Protein AF-A0A9Q3DQS6-F1 (afdb_monomer_lite)

Structure (mmCIF, N/CA/C/O backbone):
data_AF-A0A9Q3DQS6-F1
#
_entry.id   AF-A0A9Q3DQS6-F1
#
loop_
_atom_site.group_PDB
_atom_site.id
_atom_site.type_symbol
_atom_site.label_atom_id
_atom_site.label_alt_id
_atom_site.label_comp_id
_atom_site.label_asym_id
_atom_site.label_entity_id
_atom_site.label_seq_id
_atom_site.pdbx_PDB_ins_code
_atom_site.Cartn_x
_atom_site.Cartn_y
_atom_site.Cartn_z
_atom_site.occupancy
_atom_site.B_iso_or_equiv
_atom_site.auth_seq_id
_atom_site.auth_comp_id
_atom_site.auth_asym_id
_atom_site.auth_atom_id
_atom_site.pdbx_PDB_model_num
ATOM 1 N N . MET A 1 1 ? 1.785 2.482 17.171 1.00 60.75 1 MET A N 1
ATOM 2 C CA . MET A 1 1 ? 0.347 2.178 16.956 1.00 60.75 1 MET A CA 1
ATOM 3 C C . MET A 1 1 ? -0.488 3.385 16.530 1.00 60.75 1 MET A C 1
ATOM 5 O O . MET A 1 1 ? -1.227 3.236 15.568 1.00 60.75 1 MET A O 1
ATOM 9 N N . LYS A 1 2 ? -0.386 4.558 17.184 1.00 78.69 2 LYS A N 1
ATOM 10 C CA . LYS A 1 2 ? -1.157 5.762 16.794 1.00 78.69 2 LYS A CA 1
ATOM 11 C C . LYS A 1 2 ? -0.926 6.180 15.330 1.00 78.69 2 LYS A C 1
ATOM 13 O O . LYS A 1 2 ? -1.889 6.351 14.598 1.00 78.69 2 LYS A O 1
ATOM 18 N N . GLU A 1 3 ? 0.332 6.203 14.893 1.00 83.88 3 GLU A N 1
ATOM 19 C CA . GLU A 1 3 ? 0.706 6.545 13.509 1.00 83.88 3 GLU A CA 1
ATOM 20 C C . GLU A 1 3 ? 0.158 5.576 12.452 1.00 83.88 3 GLU A C 1
ATOM 22 O O . GLU A 1 3 ? -0.240 6.005 11.378 1.00 83.88 3 GLU A O 1
ATOM 27 N N . ILE A 1 4 ? 0.091 4.272 12.743 1.00 86.81 4 ILE A N 1
ATOM 28 C CA . ILE A 1 4 ? -0.476 3.290 11.799 1.00 86.81 4 ILE A CA 1
ATOM 29 C C . ILE A 1 4 ? -1.956 3.582 11.574 1.00 86.81 4 ILE A C 1
ATOM 31 O O . ILE A 1 4 ? -2.402 3.658 10.436 1.00 86.81 4 ILE A O 1
ATOM 35 N N . LYS A 1 5 ? -2.709 3.784 12.663 1.00 89.44 5 LYS A N 1
ATOM 36 C CA . LYS A 1 5 ? -4.142 4.083 12.583 1.00 89.44 5 LYS A CA 1
ATOM 37 C C . LYS A 1 5 ? -4.411 5.376 11.820 1.00 89.44 5 LYS A C 1
ATOM 39 O O . LYS A 1 5 ? -5.346 5.411 11.036 1.00 89.44 5 LYS A O 1
ATOM 44 N N . LYS A 1 6 ? -3.574 6.400 12.017 1.00 91.88 6 LYS A N 1
ATOM 45 C CA . LYS A 1 6 ? -3.664 7.662 11.277 1.00 91.88 6 LYS A CA 1
ATOM 46 C C . LYS A 1 6 ? -3.567 7.429 9.765 1.00 91.88 6 LYS A C 1
ATOM 48 O O . LYS A 1 6 ? -4.505 7.766 9.058 1.00 91.88 6 LYS A O 1
ATOM 53 N N . HIS A 1 7 ? -2.499 6.779 9.299 1.00 90.69 7 HIS A N 1
ATOM 54 C CA . HIS A 1 7 ? -2.324 6.505 7.868 1.00 90.69 7 HIS A CA 1
ATOM 55 C C . HIS A 1 7 ? -3.426 5.600 7.300 1.00 90.69 7 HIS A C 1
ATOM 57 O O . HIS A 1 7 ? -3.882 5.822 6.187 1.00 90.69 7 HIS A O 1
ATOM 63 N N . ILE A 1 8 ? -3.878 4.588 8.050 1.00 92.00 8 ILE A N 1
ATOM 64 C CA . ILE A 1 8 ? -4.984 3.721 7.611 1.00 92.00 8 ILE A CA 1
ATOM 65 C C . ILE A 1 8 ? -6.273 4.530 7.441 1.00 92.00 8 ILE A C 1
ATOM 67 O O . ILE A 1 8 ? -6.958 4.358 6.439 1.00 92.00 8 ILE A O 1
ATOM 71 N N . ASN A 1 9 ? -6.592 5.417 8.385 1.00 94.19 9 ASN A N 1
ATOM 72 C CA . ASN A 1 9 ? -7.783 6.258 8.293 1.00 94.19 9 ASN A CA 1
ATOM 73 C C . ASN A 1 9 ? -7.706 7.217 7.101 1.00 94.19 9 ASN A C 1
ATOM 75 O O . ASN A 1 9 ? -8.671 7.305 6.356 1.00 94.19 9 ASN A O 1
ATOM 79 N N . GLU A 1 10 ? -6.557 7.857 6.867 1.00 94.19 10 GLU A N 1
ATOM 80 C CA . GLU A 1 10 ? -6.346 8.711 5.687 1.00 94.19 10 GLU A CA 1
ATOM 81 C C . GLU A 1 10 ? -6.577 7.927 4.381 1.00 94.19 10 GLU A C 1
ATOM 83 O O . GLU A 1 10 ? -7.267 8.398 3.482 1.00 94.19 10 GLU A O 1
ATOM 88 N N . LEU A 1 11 ? -6.062 6.696 4.284 1.00 93.69 11 LEU A N 1
ATOM 89 C CA . LEU A 1 11 ? -6.259 5.845 3.105 1.00 93.69 11 LEU A CA 1
ATOM 90 C C . LEU A 1 11 ? -7.715 5.379 2.929 1.00 93.69 11 LEU A C 1
ATOM 92 O O . LEU A 1 11 ? -8.151 5.207 1.791 1.00 93.69 11 LEU A O 1
ATOM 96 N N . LEU A 1 12 ? -8.447 5.161 4.027 1.00 95.38 12 LEU A N 1
ATOM 97 C CA . LEU A 1 12 ? -9.881 4.847 4.006 1.00 95.38 12 LEU A CA 1
ATOM 98 C C . LEU A 1 12 ? -10.707 6.062 3.562 1.00 95.38 12 LEU A C 1
ATOM 100 O O . LEU A 1 12 ? -11.617 5.918 2.755 1.00 95.38 12 LEU A O 1
ATOM 104 N N . GLU A 1 13 ? -10.382 7.258 4.060 1.00 96.88 13 G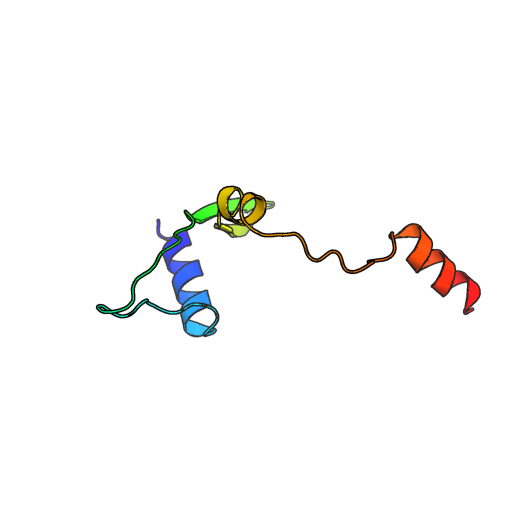LU A N 1
ATOM 105 C CA . GLU A 1 13 ? -11.047 8.515 3.686 1.00 96.88 13 GLU A CA 1
ATOM 106 C C . GLU A 1 13 ? -10.822 8.871 2.211 1.00 96.88 13 GLU A C 1
ATOM 108 O O . GLU A 1 13 ? -11.711 9.416 1.561 1.00 96.88 13 GLU A O 1
ATOM 113 N N . MET A 1 14 ? -9.648 8.534 1.671 1.00 96.19 14 MET A N 1
ATOM 114 C CA . MET A 1 14 ? -9.314 8.710 0.256 1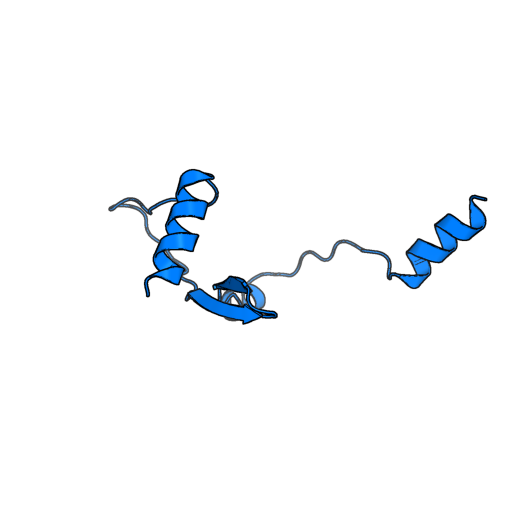.00 96.19 14 MET A CA 1
ATOM 115 C C . MET A 1 14 ? -9.876 7.610 -0.661 1.00 96.19 14 MET A C 1
ATOM 117 O O . MET A 1 14 ? -9.617 7.657 -1.862 1.00 96.19 14 MET A O 1
ATOM 121 N N . ASP A 1 15 ? -10.591 6.619 -0.116 1.00 93.56 15 ASP A N 1
ATOM 122 C CA . ASP A 1 15 ? -11.131 5.461 -0.848 1.00 93.56 15 ASP A CA 1
ATOM 123 C C . ASP A 1 15 ? -10.057 4.657 -1.620 1.00 93.56 15 ASP A C 1
ATOM 125 O O . ASP A 1 15 ? -10.309 4.039 -2.652 1.00 93.56 15 ASP A O 1
ATOM 129 N N . ILE A 1 16 ? -8.812 4.665 -1.121 1.00 94.44 16 ILE A N 1
ATOM 130 C CA . ILE A 1 16 ? -7.695 3.890 -1.693 1.00 94.44 16 ILE A CA 1
ATOM 131 C C . ILE A 1 16 ? -7.737 2.444 -1.188 1.00 94.44 16 ILE A C 1
ATOM 133 O O . ILE A 1 16 ? -7.383 1.510 -1.910 1.00 94.44 16 ILE A O 1
ATOM 137 N N . ILE A 1 17 ? -8.136 2.257 0.073 1.00 93.00 17 ILE A N 1
ATOM 138 C CA . ILE A 1 17 ? -8.298 0.945 0.704 1.00 93.00 17 ILE A CA 1
ATOM 139 C C . ILE A 1 17 ? -9.708 0.812 1.268 1.00 93.00 17 ILE A C 1
ATOM 141 O O . ILE A 1 17 ? -10.349 1.803 1.600 1.00 93.00 17 ILE A O 1
ATOM 145 N N . ARG A 1 18 ? -10.159 -0.429 1.453 1.00 93.50 18 ARG A N 1
ATOM 146 C CA . ARG A 1 18 ? -11.451 -0.734 2.072 1.00 93.50 18 ARG A CA 1
ATOM 147 C C . ARG A 1 18 ? -11.320 -1.820 3.124 1.00 93.50 18 ARG A C 1
ATOM 149 O O . ARG A 1 18 ? -10.423 -2.661 3.063 1.00 93.50 18 ARG A O 1
ATOM 156 N N . ASN A 1 19 ? -12.276 -1.841 4.044 1.00 90.44 19 ASN A N 1
ATOM 157 C CA . ASN A 1 19 ? -12.472 -2.998 4.904 1.00 90.44 19 ASN A CA 1
ATOM 158 C C . ASN A 1 19 ? -13.042 -4.166 4.087 1.00 90.44 19 ASN A C 1
ATOM 160 O O . ASN A 1 19 ? -13.862 -3.982 3.183 1.00 90.44 19 ASN A O 1
ATOM 164 N N . ILE A 1 20 ? -12.587 -5.369 4.414 1.00 89.75 20 ILE A N 1
ATOM 165 C CA . ILE A 1 20 ? -13.026 -6.608 3.772 1.00 89.75 20 ILE A CA 1
ATOM 166 C C . ILE A 1 20 ? -14.321 -7.076 4.447 1.00 89.75 20 ILE A C 1
ATOM 168 O O . ILE A 1 20 ? -14.432 -7.030 5.674 1.00 89.75 20 ILE A O 1
ATOM 172 N N . GLY A 1 21 ? -15.319 -7.480 3.655 1.00 87.25 21 GLY A N 1
ATOM 173 C CA . GLY A 1 21 ? -16.597 -7.971 4.170 1.00 87.25 21 GLY A CA 1
ATOM 174 C C . GLY A 1 21 ? -16.481 -9.337 4.856 1.00 87.25 21 GLY A C 1
ATOM 175 O O . GLY A 1 21 ? -15.620 -10.141 4.519 1.00 87.25 21 GLY A O 1
ATOM 176 N N . HIS A 1 22 ? -17.395 -9.634 5.786 1.00 81.88 22 HIS A N 1
ATOM 177 C CA . HIS A 1 22 ? -17.389 -10.875 6.583 1.00 81.88 22 HIS A CA 1
ATOM 178 C C . HIS A 1 22 ? -17.413 -12.174 5.754 1.00 81.88 22 HIS A C 1
ATOM 180 O O . HIS A 1 22 ? -16.949 -13.201 6.236 1.00 81.88 22 HIS A O 1
ATOM 186 N N . ASN A 1 23 ? -17.937 -12.131 4.526 1.00 86.50 23 ASN A N 1
ATOM 187 C CA . ASN A 1 23 ? -18.061 -13.299 3.646 1.00 86.50 23 ASN A CA 1
ATOM 188 C C . ASN A 1 23 ? -17.040 -13.307 2.497 1.00 86.50 23 ASN A C 1
ATOM 190 O O . ASN A 1 23 ? -17.153 -14.126 1.587 1.00 86.50 23 ASN A O 1
ATOM 194 N N . GLU A 1 24 ? -16.072 -12.391 2.491 1.00 86.88 24 GLU A N 1
ATOM 195 C CA . GLU A 1 24 ? -15.036 -12.363 1.462 1.00 86.88 24 GLU A CA 1
ATOM 196 C C . GLU A 1 24 ? -13.864 -13.262 1.859 1.00 86.88 24 GLU A C 1
ATOM 198 O O . GLU A 1 24 ? -13.273 -13.120 2.930 1.00 86.88 24 GLU A O 1
ATOM 203 N N . ILE A 1 25 ? -13.514 -14.188 0.969 1.00 82.50 25 ILE A N 1
ATOM 204 C CA . ILE A 1 25 ? -12.340 -15.039 1.138 1.00 82.50 25 ILE A CA 1
ATOM 205 C C . ILE A 1 25 ? -11.120 -14.257 0.659 1.00 82.50 25 ILE A C 1
ATOM 207 O O . ILE A 1 25 ? -11.068 -13.800 -0.482 1.00 82.50 25 ILE A O 1
ATOM 211 N N . VAL A 1 26 ? -10.129 -14.121 1.538 1.00 82.38 26 VAL A N 1
ATOM 212 C CA . VAL A 1 26 ? -8.854 -13.472 1.229 1.00 82.38 26 VAL A CA 1
ATOM 213 C C . VAL A 1 26 ? -7.779 -14.540 1.146 1.00 82.38 26 VAL A C 1
ATOM 215 O O . VAL A 1 26 ? -7.379 -15.109 2.158 1.00 82.38 26 VAL A O 1
ATOM 218 N N . GLU A 1 27 ? -7.308 -14.813 -0.065 1.00 79.88 27 GLU A N 1
ATOM 219 C CA . GLU A 1 27 ? -6.275 -15.829 -0.297 1.00 79.88 27 GLU A CA 1
ATOM 220 C C . GLU A 1 27 ? -4.868 -15.326 0.047 1.00 79.88 27 GLU A C 1
ATOM 222 O O . GLU A 1 27 ? -3.984 -16.112 0.383 1.00 79.88 27 GLU A O 1
ATOM 227 N N . ILE A 1 28 ? -4.648 -14.009 -0.027 1.00 82.31 28 ILE A N 1
ATOM 228 C CA . ILE A 1 28 ? -3.330 -13.395 0.138 1.00 82.31 28 ILE A CA 1
ATOM 229 C C . ILE A 1 28 ? -3.423 -12.224 1.110 1.00 82.31 28 ILE A C 1
ATOM 231 O O . ILE A 1 28 ? -4.178 -11.278 0.897 1.00 82.31 28 ILE A O 1
ATOM 235 N N . ILE A 1 29 ? -2.587 -12.261 2.148 1.00 87.12 29 ILE A N 1
ATOM 236 C CA . ILE A 1 29 ? -2.398 -11.161 3.094 1.00 87.12 29 ILE A CA 1
ATOM 237 C C . ILE A 1 29 ? -0.937 -10.717 3.087 1.00 87.12 29 ILE A C 1
ATOM 239 O O . ILE A 1 29 ? -0.021 -11.538 3.096 1.00 87.12 29 ILE A O 1
ATOM 243 N N . THR A 1 30 ? -0.711 -9.407 3.088 1.00 87.12 30 THR A N 1
ATOM 244 C CA . THR A 1 30 ? 0.635 -8.824 3.149 1.00 87.12 30 THR A CA 1
ATOM 245 C C . THR A 1 30 ? 0.780 -8.040 4.446 1.00 87.12 30 THR A C 1
ATOM 247 O O . THR A 1 30 ? -0.026 -7.135 4.686 1.00 87.12 30 THR A O 1
ATOM 250 N N . PRO A 1 31 ? 1.771 -8.351 5.301 1.00 88.38 31 PRO A N 1
ATOM 251 C CA . PRO A 1 31 ? 1.965 -7.603 6.531 1.00 88.38 31 PRO A CA 1
ATOM 252 C C . PRO A 1 31 ? 2.394 -6.168 6.212 1.00 88.38 31 PRO A C 1
ATOM 254 O O . PRO A 1 31 ? 3.085 -5.908 5.226 1.00 88.38 31 PRO A O 1
ATOM 257 N N . VAL A 1 32 ? 1.982 -5.231 7.063 1.00 89.31 32 VAL A N 1
ATOM 258 C CA . VAL A 1 32 ? 2.240 -3.798 6.893 1.00 89.31 32 VAL A CA 1
ATOM 259 C C . VAL A 1 32 ? 3.020 -3.272 8.091 1.00 89.31 32 VAL A C 1
ATOM 261 O O . VAL A 1 32 ? 2.715 -3.596 9.239 1.00 89.31 32 VAL A O 1
ATOM 264 N N . PHE A 1 33 ? 4.020 -2.437 7.829 1.00 87.62 33 PHE A N 1
ATOM 265 C CA . PHE A 1 33 ? 4.869 -1.806 8.833 1.00 87.62 33 PHE A CA 1
ATOM 266 C C . PHE A 1 33 ? 5.039 -0.309 8.546 1.00 87.62 33 PHE A C 1
ATOM 268 O O . PHE A 1 33 ? 4.708 0.182 7.469 1.00 87.62 33 PHE A O 1
ATOM 275 N N . ILE A 1 34 ? 5.534 0.439 9.534 1.00 87.75 34 ILE A N 1
ATOM 276 C CA . ILE A 1 34 ? 5.866 1.861 9.375 1.00 87.75 34 ILE A CA 1
ATOM 277 C C . ILE A 1 34 ? 7.361 1.987 9.153 1.00 87.75 34 ILE A C 1
ATOM 279 O O . ILE A 1 34 ? 8.155 1.453 9.927 1.00 87.75 34 ILE A O 1
ATOM 283 N N . THR A 1 35 ? 7.730 2.749 8.134 1.00 87.00 35 THR A N 1
ATOM 284 C CA . THR A 1 35 ? 9.087 3.264 7.970 1.00 87.00 35 THR A CA 1
ATOM 285 C C . THR A 1 35 ? 9.092 4.744 8.325 1.00 87.00 35 THR A C 1
ATOM 287 O O . THR A 1 35 ? 8.098 5.440 8.130 1.00 87.00 35 THR A O 1
ATOM 290 N N . CYS A 1 36 ? 10.192 5.236 8.883 1.00 84.75 36 CYS A N 1
ATOM 291 C CA . CYS A 1 36 ? 10.378 6.660 9.126 1.00 84.75 36 CYS A CA 1
ATOM 292 C C . CYS A 1 36 ? 11.638 7.095 8.390 1.00 84.75 36 CYS A C 1
ATOM 294 O O . CYS A 1 36 ? 12.716 6.575 8.667 1.00 84.75 36 CYS A O 1
ATOM 296 N N . ASN A 1 37 ? 11.496 8.023 7.449 1.00 84.94 37 ASN A N 1
ATOM 297 C CA . ASN A 1 37 ? 12.605 8.578 6.685 1.00 84.94 37 ASN A CA 1
ATOM 298 C C . ASN A 1 37 ? 12.499 10.103 6.709 1.00 84.94 37 ASN A C 1
ATOM 300 O O . ASN A 1 37 ? 11.428 10.653 6.462 1.00 84.94 37 ASN A O 1
ATOM 304 N N . TYR A 1 38 ? 13.605 10.787 7.014 1.00 83.06 38 TYR A N 1
ATOM 305 C CA . TYR A 1 38 ? 13.681 12.257 7.032 1.00 83.06 38 TYR A CA 1
ATOM 306 C C . TYR A 1 38 ? 12.589 12.938 7.883 1.00 83.06 38 TYR A C 1
ATOM 308 O O . TYR A 1 38 ? 12.048 13.974 7.511 1.00 83.06 38 TYR A O 1
ATOM 316 N N . GLY A 1 39 ? 12.232 12.333 9.022 1.00 82.00 39 GLY A N 1
ATOM 317 C CA . GLY A 1 39 ? 11.202 12.856 9.928 1.00 82.00 39 GLY A CA 1
ATOM 318 C C . GLY A 1 39 ? 9.758 12.609 9.478 1.00 82.00 39 GLY A C 1
ATOM 319 O O . GLY A 1 39 ? 8.836 13.010 10.184 1.00 82.00 39 GLY A O 1
ATOM 320 N N . LYS A 1 40 ? 9.543 11.928 8.346 1.00 83.94 40 LYS A N 1
ATOM 321 C CA . LYS A 1 40 ? 8.219 11.538 7.858 1.00 83.94 40 LYS A CA 1
ATOM 322 C C . LYS A 1 40 ? 8.001 10.037 8.039 1.00 83.94 40 LYS A C 1
ATOM 324 O O . LYS A 1 40 ? 8.821 9.225 7.606 1.00 83.94 40 LYS A O 1
ATOM 329 N N . SER A 1 41 ? 6.885 9.675 8.666 1.00 88.12 41 SER A N 1
ATOM 330 C CA . SER A 1 41 ? 6.387 8.303 8.735 1.00 88.12 41 SER A CA 1
ATOM 331 C C . SER A 1 41 ? 5.660 7.943 7.433 1.00 88.12 41 SER A C 1
ATOM 333 O O . SER A 1 41 ? 4.897 8.741 6.896 1.00 88.12 41 SER A O 1
ATOM 335 N N . SER A 1 42 ? 5.910 6.738 6.925 1.00 87.69 42 SER A N 1
ATOM 336 C CA . SER A 1 42 ? 5.247 6.173 5.750 1.00 87.69 42 SER A CA 1
ATOM 337 C C . SER A 1 42 ? 4.830 4.734 6.033 1.00 87.69 42 SER A C 1
ATOM 339 O O . SER A 1 42 ? 5.593 3.949 6.604 1.00 87.69 42 SER A O 1
ATOM 341 N N . LEU A 1 43 ? 3.619 4.382 5.610 1.00 90.19 43 LEU A N 1
ATOM 342 C CA . LEU A 1 43 ? 3.110 3.016 5.652 1.00 90.19 43 LEU A CA 1
ATOM 343 C C . LEU A 1 43 ? 3.715 2.202 4.496 1.00 90.19 43 LEU A C 1
ATOM 345 O O . LEU A 1 43 ? 3.660 2.627 3.344 1.00 90.19 43 LEU A O 1
ATOM 349 N N . CYS A 1 44 ? 4.303 1.043 4.793 1.00 90.88 44 CYS A N 1
ATOM 350 C CA . CYS A 1 44 ? 4.934 0.165 3.807 1.00 90.88 44 CYS A CA 1
ATOM 351 C C . CYS A 1 44 ? 4.442 -1.277 3.979 1.00 90.88 44 CYS A C 1
ATOM 353 O O . CYS A 1 44 ? 4.532 -1.844 5.066 1.00 90.88 44 CYS A O 1
ATOM 355 N N . GLY A 1 45 ? 3.920 -1.871 2.904 1.00 91.06 45 GLY A N 1
ATOM 356 C CA . GLY A 1 45 ? 3.556 -3.289 2.859 1.00 91.06 45 GLY A CA 1
ATOM 357 C C . GLY A 1 45 ? 4.737 -4.164 2.447 1.00 91.06 45 GLY A C 1
ATOM 358 O O . GLY A 1 45 ? 5.523 -3.789 1.575 1.00 91.06 45 GLY A O 1
ATOM 359 N N . ASP A 1 46 ? 4.863 -5.340 3.056 1.00 91.88 46 ASP A N 1
ATOM 360 C CA . ASP A 1 46 ? 5.814 -6.355 2.613 1.00 91.88 46 ASP A CA 1
ATOM 361 C C . ASP A 1 46 ? 5.225 -7.180 1.462 1.00 91.88 46 ASP A C 1
ATOM 363 O O . ASP A 1 46 ? 4.524 -8.173 1.663 1.00 91.88 46 ASP A O 1
ATOM 367 N N . PHE A 1 47 ? 5.540 -6.769 0.238 1.00 92.06 47 PHE A N 1
ATOM 368 C CA . PHE A 1 47 ? 5.093 -7.446 -0.978 1.00 92.06 47 PHE A CA 1
ATOM 369 C C . PHE A 1 47 ? 6.110 -8.459 -1.514 1.00 92.06 47 PHE A C 1
ATOM 371 O O . PHE A 1 47 ? 5.957 -8.924 -2.637 1.00 92.06 47 PHE A O 1
ATOM 378 N N . ARG A 1 48 ? 7.154 -8.839 -0.761 1.00 91.19 48 ARG A N 1
ATOM 379 C CA . ARG A 1 48 ? 8.205 -9.743 -1.277 1.00 91.19 48 ARG A CA 1
ATOM 380 C C . ARG A 1 48 ? 7.646 -11.093 -1.731 1.00 91.19 48 ARG A C 1
ATOM 382 O O . ARG A 1 48 ? 8.001 -11.567 -2.806 1.00 91.19 48 ARG A O 1
ATOM 389 N N . ALA A 1 49 ? 6.744 -11.680 -0.945 1.00 90.25 49 ALA A N 1
ATOM 390 C CA . ALA A 1 49 ? 6.084 -12.936 -1.301 1.00 90.25 49 ALA A CA 1
ATOM 391 C C . ALA A 1 49 ? 5.216 -12.783 -2.564 1.00 90.25 49 ALA A C 1
ATOM 393 O O . ALA A 1 49 ? 5.323 -13.586 -3.488 1.00 90.25 49 ALA A O 1
ATOM 394 N N . LEU A 1 50 ? 4.425 -11.705 -2.640 1.00 90.31 50 LEU A N 1
ATOM 395 C CA . LEU A 1 50 ? 3.567 -11.409 -3.790 1.00 90.31 50 LEU A CA 1
ATOM 396 C C . LEU A 1 50 ? 4.378 -11.136 -5.070 1.00 90.31 50 LEU A C 1
ATOM 398 O O . LEU A 1 50 ? 4.031 -11.613 -6.148 1.00 90.31 50 LEU A O 1
ATOM 402 N N . ASN A 1 51 ? 5.492 -10.416 -4.954 1.00 91.44 51 ASN A N 1
ATOM 403 C CA . ASN A 1 51 ? 6.374 -10.095 -6.075 1.00 91.44 51 ASN A CA 1
ATOM 404 C C . ASN A 1 51 ? 7.074 -11.337 -6.640 1.00 91.44 51 ASN A C 1
ATOM 406 O O . ASN A 1 51 ? 7.345 -11.384 -7.833 1.00 91.44 51 ASN A O 1
ATOM 410 N N . ASN A 1 52 ? 7.355 -12.341 -5.803 1.00 91.44 52 ASN A N 1
ATOM 411 C CA . ASN A 1 52 ? 7.916 -13.616 -6.256 1.00 91.44 52 ASN A CA 1
ATOM 412 C C . ASN A 1 52 ? 6.855 -14.536 -6.879 1.00 91.44 52 ASN A C 1
ATOM 414 O O . ASN A 1 52 ? 7.189 -15.363 -7.723 1.00 91.44 52 ASN A O 1
ATOM 418 N N . TYR A 1 53 ? 5.595 -14.409 -6.455 1.00 91.50 53 TYR A N 1
ATOM 419 C CA . TYR A 1 53 ? 4.476 -15.182 -6.996 1.00 91.50 53 TYR A CA 1
ATOM 420 C C . TYR A 1 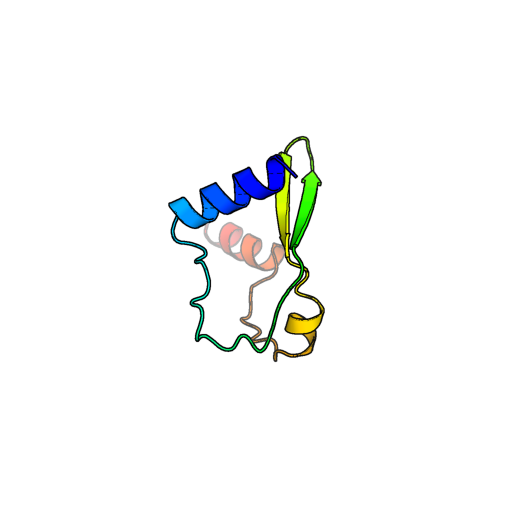53 ? 3.995 -14.652 -8.356 1.00 91.50 53 TYR A C 1
ATOM 422 O O . TYR A 1 53 ? 3.592 -15.424 -9.225 1.00 91.50 53 TYR A O 1
ATOM 430 N N . THR A 1 54 ? 4.036 -13.334 -8.560 1.00 91.94 54 THR A N 1
ATOM 431 C CA . THR A 1 54 ? 3.535 -12.694 -9.783 1.00 91.94 54 THR A CA 1
ATOM 432 C C . THR A 1 54 ? 4.587 -12.649 -10.894 1.00 91.94 54 THR A C 1
ATOM 434 O O . THR A 1 54 ? 5.788 -12.509 -10.664 1.00 91.94 54 THR A O 1
ATOM 437 N N . LYS A 1 55 ? 4.139 -12.755 -12.151 1.00 93.94 55 LYS A N 1
ATOM 438 C CA . LYS A 1 55 ? 5.007 -12.568 -13.320 1.00 93.94 55 LYS A CA 1
ATOM 439 C C . LYS A 1 55 ? 5.174 -11.074 -13.586 1.00 93.94 55 LYS A C 1
ATOM 441 O O . LYS A 1 55 ? 4.193 -10.384 -13.843 1.00 93.94 55 LYS A O 1
ATOM 446 N N . ALA A 1 56 ? 6.414 -10.592 -13.575 1.00 91.12 56 ALA A N 1
ATOM 447 C CA . ALA A 1 56 ? 6.708 -9.192 -13.863 1.00 91.12 56 ALA A CA 1
ATOM 448 C C . ALA A 1 56 ? 6.328 -8.818 -15.308 1.00 91.12 56 ALA A C 1
ATOM 450 O O . ALA A 1 56 ? 6.913 -9.349 -16.257 1.00 91.12 56 ALA A O 1
ATOM 451 N N . ASP A 1 57 ? 5.403 -7.871 -15.460 1.00 91.00 57 ASP A N 1
ATOM 452 C CA . ASP A 1 57 ? 5.093 -7.231 -16.738 1.00 91.00 57 ASP A CA 1
ATOM 453 C C . ASP A 1 57 ? 6.038 -6.041 -16.961 1.00 91.00 57 ASP A C 1
ATOM 455 O O . ASP A 1 57 ? 5.941 -4.995 -16.316 1.00 91.00 57 ASP A O 1
ATOM 459 N N . ARG A 1 58 ? 7.053 -6.240 -17.806 1.00 89.25 58 ARG A N 1
ATOM 460 C CA . ARG A 1 58 ? 8.151 -5.283 -17.985 1.00 89.25 58 ARG A CA 1
ATOM 461 C C . ARG A 1 58 ? 7.843 -4.337 -19.139 1.00 89.25 58 ARG A C 1
ATOM 463 O O . ARG A 1 58 ? 8.219 -4.606 -20.278 1.00 89.25 58 ARG A O 1
ATOM 470 N N . TYR A 1 59 ? 7.245 -3.191 -18.829 1.00 87.25 59 TYR A N 1
ATOM 471 C CA . TYR A 1 59 ? 7.168 -2.079 -19.774 1.00 87.25 59 TYR A CA 1
ATOM 472 C C . TYR A 1 59 ? 8.554 -1.423 -19.947 1.00 87.25 59 TYR A C 1
ATOM 474 O O . TYR A 1 59 ? 9.232 -1.159 -18.946 1.00 87.25 59 TYR A O 1
ATOM 482 N N . PRO A 1 60 ? 9.019 -1.153 -21.182 1.00 86.81 60 PRO A N 1
ATOM 483 C CA . PRO A 1 60 ? 10.339 -0.578 -21.414 1.00 86.81 60 PRO A CA 1
ATOM 4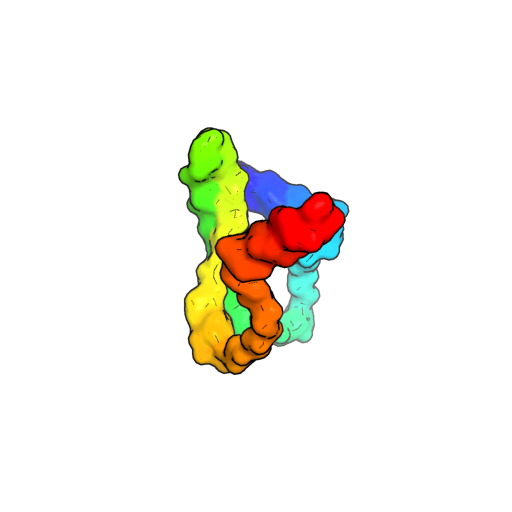84 C C . PRO A 1 60 ? 10.376 0.898 -20.996 1.00 86.81 60 PRO A C 1
ATOM 486 O O . PRO A 1 60 ? 10.091 1.800 -21.782 1.00 86.81 60 PRO A O 1
ATOM 489 N N . ILE A 1 61 ? 10.767 1.154 -19.748 1.00 86.31 61 ILE A N 1
ATOM 490 C CA . ILE A 1 61 ? 1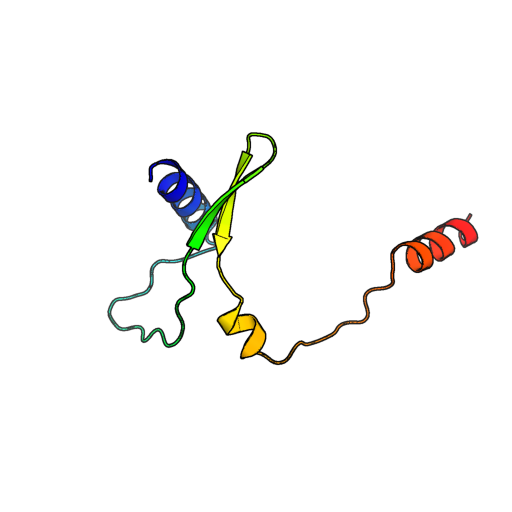1.043 2.506 -19.261 1.00 86.31 61 ILE A CA 1
ATOM 491 C C . ILE A 1 61 ? 12.480 2.877 -19.665 1.00 86.31 61 ILE A C 1
ATOM 493 O O . ILE A 1 61 ? 13.423 2.171 -19.288 1.00 86.31 61 ILE A O 1
ATOM 497 N N . PRO A 1 62 ? 12.687 3.962 -20.435 1.00 87.44 62 PRO A N 1
ATOM 498 C CA . PRO A 1 62 ? 14.024 4.397 -20.812 1.00 87.44 62 PRO A CA 1
ATOM 499 C C . PRO A 1 62 ? 14.827 4.799 -19.572 1.00 87.44 62 PRO A C 1
ATOM 501 O O . PRO A 1 62 ? 14.319 5.439 -18.650 1.00 87.44 62 PRO A O 1
ATOM 504 N N . ARG A 1 63 ? 16.113 4.436 -19.552 1.00 83.75 63 ARG A N 1
ATOM 505 C CA . ARG A 1 63 ? 17.026 4.880 -18.492 1.00 83.75 63 ARG A CA 1
ATOM 506 C C . ARG A 1 63 ? 17.174 6.401 -18.539 1.00 83.75 63 ARG A C 1
ATOM 508 O O . ARG A 1 63 ? 17.204 6.973 -19.625 1.00 83.75 63 ARG A O 1
ATOM 515 N N . ILE A 1 64 ? 17.362 7.018 -17.370 1.00 85.31 64 ILE A N 1
ATOM 516 C CA . ILE A 1 64 ? 17.538 8.473 -17.195 1.00 85.31 64 ILE A CA 1
ATOM 517 C C . ILE A 1 64 ? 18.435 9.114 -18.275 1.00 85.31 64 ILE A C 1
ATOM 519 O O . ILE A 1 64 ? 17.949 10.024 -18.941 1.00 85.31 64 ILE A O 1
ATOM 523 N N . PRO A 1 65 ? 19.674 8.645 -18.539 1.00 79.75 65 PRO A N 1
ATOM 524 C CA . PRO A 1 65 ? 20.524 9.264 -19.562 1.00 79.75 65 PRO A CA 1
ATOM 525 C C . PRO A 1 65 ? 19.895 9.248 -20.964 1.00 79.75 65 PRO A C 1
ATOM 527 O O . PRO A 1 65 ? 19.919 10.253 -21.664 1.00 79.75 65 PRO A O 1
ATOM 530 N N . HIS A 1 66 ? 19.227 8.155 -21.340 1.00 76.69 66 HIS A N 1
ATOM 531 C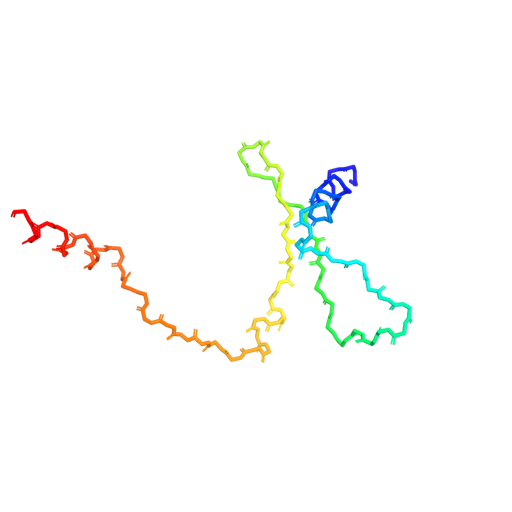 CA . HIS A 1 66 ? 18.583 8.024 -22.649 1.00 76.69 66 HIS A CA 1
ATOM 532 C C . HIS A 1 66 ? 17.359 8.944 -22.812 1.00 76.69 66 HIS A C 1
ATOM 534 O O . HIS A 1 66 ? 17.008 9.335 -23.925 1.00 76.69 66 HIS A O 1
ATOM 540 N N . SER A 1 67 ? 16.698 9.288 -21.704 1.00 76.19 67 SER A N 1
ATOM 541 C CA . SER A 1 67 ? 15.598 10.257 -21.684 1.00 76.19 67 SER A CA 1
ATOM 542 C C . SER A 1 67 ? 16.099 11.701 -21.792 1.00 76.19 67 SER A C 1
ATOM 544 O O . SER A 1 67 ? 15.463 12.510 -22.465 1.00 76.19 67 SER A O 1
ATOM 546 N N . LEU A 1 68 ? 17.242 12.019 -21.173 1.00 75.62 68 LEU A N 1
ATOM 547 C CA . LEU A 1 68 ? 17.849 13.356 -21.207 1.00 75.62 68 LEU A CA 1
ATOM 548 C C . LEU A 1 68 ? 18.452 13.680 -22.583 1.00 75.62 68 LEU A C 1
ATOM 550 O O . LEU A 1 68 ? 18.266 14.787 -23.086 1.00 75.62 68 LEU A O 1
ATOM 554 N N . ASP A 1 69 ? 19.065 12.694 -23.247 1.00 71.81 69 ASP A N 1
ATOM 555 C CA . ASP A 1 69 ? 19.614 12.844 -24.604 1.00 71.81 69 ASP A CA 1
ATOM 556 C C . ASP A 1 69 ? 18.557 13.273 -25.638 1.00 71.81 69 ASP A C 1
ATOM 558 O O . ASP A 1 69 ? 18.864 13.970 -26.607 1.00 71.81 69 ASP A O 1
ATOM 562 N N . LYS A 1 70 ? 17.294 12.867 -25.447 1.00 61.53 70 LYS A N 1
ATOM 563 C CA . LYS A 1 70 ? 16.181 13.252 -26.329 1.00 61.53 70 LYS A CA 1
ATOM 564 C C . LYS A 1 70 ? 15.746 14.704 -26.139 1.00 61.53 70 LYS A C 1
ATOM 566 O O . LYS A 1 70 ? 15.310 15.314 -27.107 1.00 61.53 70 LYS A O 1
ATOM 571 N N . GLN A 1 71 ? 15.869 15.252 -24.930 1.00 61.72 71 GLN A N 1
ATOM 572 C CA . GLN A 1 71 ? 15.545 16.656 -24.662 1.00 61.72 71 GLN A CA 1
ATOM 573 C C . GLN A 1 71 ? 16.645 17.589 -25.172 1.00 61.72 71 GLN A C 1
ATOM 575 O O . GLN A 1 71 ? 16.337 18.600 -25.789 1.00 61.72 71 GLN A O 1
ATOM 580 N N . ALA A 1 72 ? 17.917 17.219 -24.997 1.00 63.22 72 ALA A N 1
ATOM 581 C CA . ALA A 1 72 ? 19.049 18.020 -25.470 1.00 63.22 72 ALA A CA 1
ATOM 582 C C . ALA A 1 72 ? 19.112 18.153 -27.005 1.00 63.22 72 ALA A C 1
ATOM 584 O O . ALA A 1 72 ? 19.632 19.141 -27.506 1.00 63.22 72 ALA A O 1
ATOM 585 N N . LYS A 1 73 ? 18.581 17.176 -27.756 1.00 59.12 73 LYS A N 1
ATOM 586 C CA . LYS A 1 73 ? 18.488 17.217 -29.230 1.00 59.12 73 LYS A CA 1
ATOM 587 C C . LYS A 1 73 ? 17.261 17.961 -29.766 1.00 59.12 73 LYS A C 1
ATOM 589 O O . LYS A 1 73 ? 17.161 18.144 -30.974 1.00 59.12 73 LYS A O 1
ATOM 594 N N . ALA A 1 74 ? 16.307 18.303 -28.902 1.00 56.22 74 ALA A N 1
ATOM 595 C CA . ALA A 1 74 ? 15.066 18.982 -29.273 1.00 56.22 74 ALA A CA 1
ATOM 596 C C . ALA A 1 74 ? 15.146 20.515 -29.113 1.00 56.22 74 ALA A C 1
ATOM 598 O O . ALA A 1 74 ? 14.126 21.186 -29.270 1.00 56.22 74 ALA A O 1
ATOM 599 N N . ILE A 1 75 ? 16.332 21.044 -28.789 1.00 47.81 75 ILE A N 1
ATOM 600 C CA . ILE A 1 75 ? 16.652 22.473 -28.654 1.00 47.81 75 ILE A CA 1
ATOM 601 C C . ILE A 1 75 ? 17.622 22.860 -29.767 1.00 47.81 75 ILE A C 1
ATOM 603 O O . ILE A 1 75 ? 18.554 22.062 -30.021 1.00 47.81 75 ILE A O 1
#

Radius of gyration: 19.01 Å; chains: 1; bounding box: 39×38×46 Å

pLDDT: mean 85.12, std 9.96, range [47.81, 96.88]

Organism: NCBI:txid1389203

Foldseek 3Di:
DVVVVVVVVVCVVVVVDDDDDPPDDDPDDWDWDWDADPNDIDIDTDCVVVVVVDDDDDDDDDDPVVVVVVVVVVD

InterPro domains:
  IPR043502 DNA/RNA polymerase superfamily [SSF56672] (2-73)

Sequence (75 aa):
MKEIKKHINELLEMDIIRNIGHNEIVEIITPVFITCNYGKSSLCGDFRALNNYTKADRYPIPRIPHSLDKQAKAI

Secondary structure (DSSP, 8-state):
-HHHHHHHHHHHHTTSS-PPPTT--------EEEEEETTEEEEEE--HHHHHHSPP----PPPHHHHHHHHHTT-